Protein AF-A0A6B2DJK8-F1 (afdb_monomer)

Foldseek 3Di:
DLCLLQVVLCVVPVDGFDAAEEADDQPLDDDPDSLLSNLQSVVQNVVSVVQVVCVVVVHHDDHHYGYSNVSSVVVD

pLDDT: mean 93.82, std 5.54, range [66.56, 98.0]

Nearest PDB structures (foldseek):
  2vjm-assembly1_B  TM=6.022E-01  e=1.624E-01  Oxalobacter formigenes
  2vjq-assembly1_A  TM=6.025E-01  e=2.570E-01  Oxalobacter formigenes
  3ubm-assembly2_D  TM=5.866E-01  e=1.977E-01  Acetobacter aceti
  2vjp-assembly1_B  TM=5.571E-01  e=2.111E-01  Oxalobacter formigenes
  7xkg-assembly2_D  TM=5.786E-01  e=2.929E-01  Roseiflexus castenholzii DSM 13941

Radius of gyration: 12.69 Å; Cα contacts (8 Å, |Δi|>4): 104; chains: 1; bounding box: 30×19×36 Å

Secondary structure (DSSP, 8-state):
-HHHHHHHHHHHHSS----EEEES-GGGS-SSS-HHHHHHHHHHHHHHHHHHHHHTTTPPP--EEEEHHHHHHTT-

Mean predicted aligned error: 2.85 Å

Solvent-accessible surface area (backbone atoms only — not comparable to full-atom values): 4406 Å² total; per-residue (Å²): 94,68,67,47,28,47,49,54,36,27,74,75,70,76,47,80,72,78,68,68,48,79,40,76,61,66,78,79,55,92,68,98,64,67,55,29,36,53,32,31,18,53,51,42,42,52,52,48,52,51,34,54,58,34,45,79,71,76,36,85,59,75,74,42,74,37,46,22,58,66,30,33,62,78,76,112

Structure (mmCIF, N/CA/C/O backbone):
data_AF-A0A6B2DJK8-F1
#
_entry.id   AF-A0A6B2DJK8-F1
#
loop_
_atom_site.group_PDB
_atom_site.id
_atom_site.type_symbol
_atom_site.label_atom_id
_atom_site.label_alt_id
_atom_site.label_comp_id
_atom_site.label_asym_id
_atom_site.label_entity_id
_atom_site.label_seq_id
_atom_site.pdbx_PDB_ins_code
_atom_site.Cartn_x
_atom_site.Cartn_y
_atom_site.Cartn_z
_atom_site.occupancy
_atom_site.B_iso_or_equiv
_atom_site.auth_seq_id
_atom_site.auth_comp_id
_atom_site.auth_asym_id
_atom_site.auth_atom_id
_atom_site.pdbx_PDB_model_num
ATOM 1 N N . MET A 1 1 ? 2.175 2.017 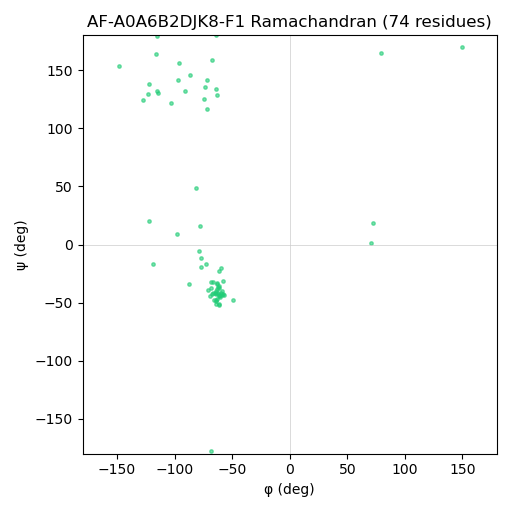-10.589 1.00 89.56 1 MET A N 1
ATOM 2 C CA . MET A 1 1 ? 2.228 1.396 -9.243 1.00 89.56 1 MET A CA 1
ATOM 3 C C . MET A 1 1 ? 0.979 1.641 -8.399 1.00 89.56 1 MET A C 1
ATOM 5 O O . MET A 1 1 ? 0.521 0.688 -7.789 1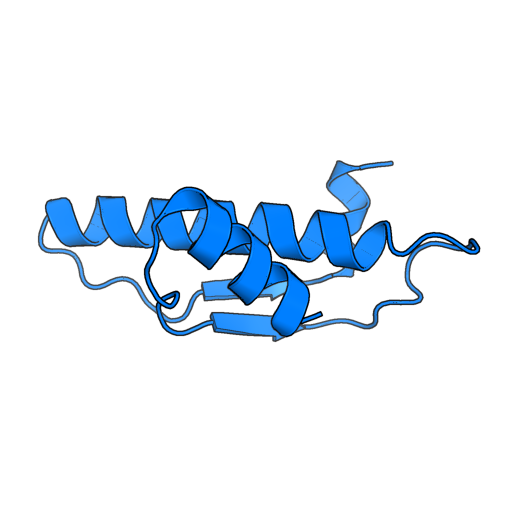.00 89.56 1 MET A O 1
ATOM 9 N N . ARG A 1 2 ? 0.389 2.849 -8.382 1.00 94.75 2 ARG A N 1
ATOM 10 C CA . ARG A 1 2 ? -0.865 3.132 -7.645 1.00 94.75 2 ARG A CA 1
ATOM 11 C C . ARG A 1 2 ? -1.980 2.108 -7.910 1.00 94.75 2 ARG A C 1
ATOM 13 O O . ARG A 1 2 ? -2.510 1.541 -6.963 1.00 94.75 2 ARG A O 1
ATOM 20 N N . GLU A 1 3 ? -2.229 1.785 -9.178 1.00 95.81 3 GLU A N 1
ATOM 21 C CA . GLU A 1 3 ? -3.212 0.764 -9.578 1.00 95.81 3 GLU A CA 1
ATOM 22 C C . GLU A 1 3 ? -2.942 -0.624 -8.974 1.00 95.81 3 GLU A C 1
ATOM 24 O O . GLU A 1 3 ? -3.881 -1.359 -8.693 1.00 95.81 3 GLU A O 1
ATOM 29 N N . ALA A 1 4 ? -1.676 -0.991 -8.741 1.00 95.69 4 ALA A N 1
ATOM 30 C CA . ALA A 1 4 ? -1.335 -2.275 -8.131 1.00 95.69 4 ALA A CA 1
ATOM 31 C C . ALA A 1 4 ? -1.719 -2.309 -6.643 1.00 95.69 4 ALA A C 1
ATOM 33 O O . ALA A 1 4 ? -2.246 -3.316 -6.179 1.00 95.69 4 ALA A O 1
ATOM 34 N N . VAL A 1 5 ? -1.520 -1.200 -5.915 1.00 97.44 5 VAL A N 1
ATOM 35 C CA . V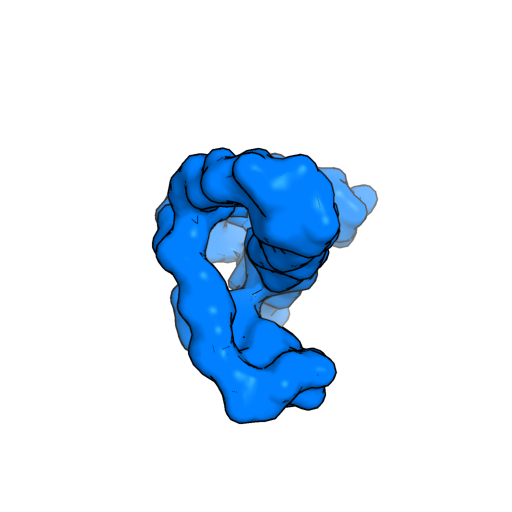AL A 1 5 ? -1.978 -1.052 -4.520 1.00 97.44 5 VAL A CA 1
ATOM 36 C C . VAL A 1 5 ? -3.503 -1.110 -4.461 1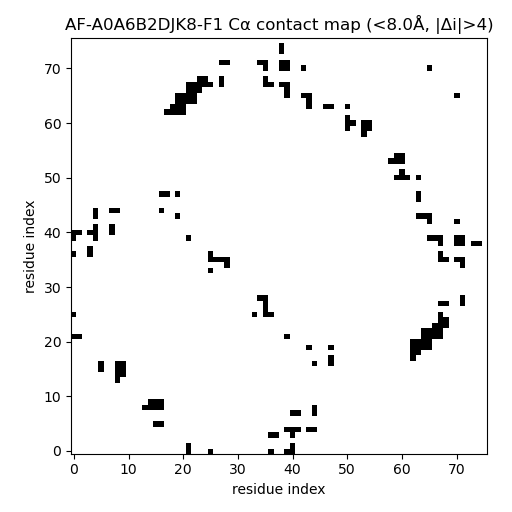.00 97.44 5 VAL A C 1
ATOM 38 O O . VAL A 1 5 ? -4.067 -1.883 -3.694 1.00 97.44 5 VAL A O 1
ATOM 41 N N . GLU A 1 6 ? -4.177 -0.312 -5.290 1.00 97.81 6 GLU A N 1
ATOM 42 C CA . GLU A 1 6 ? -5.641 -0.226 -5.316 1.00 97.81 6 GLU A CA 1
ATOM 43 C C . GLU A 1 6 ? -6.284 -1.547 -5.744 1.00 97.81 6 GLU A C 1
ATOM 45 O O . GLU A 1 6 ? -7.279 -1.967 -5.155 1.00 97.81 6 GLU A O 1
ATOM 50 N N . GLY A 1 7 ? -5.697 -2.230 -6.729 1.00 96.81 7 GLY A N 1
ATOM 51 C CA . GLY A 1 7 ? -6.126 -3.549 -7.179 1.00 96.81 7 GLY A CA 1
ATOM 52 C C . GLY A 1 7 ? -5.959 -4.612 -6.097 1.00 96.81 7 GLY A C 1
ATOM 53 O O . GLY A 1 7 ? -6.914 -5.335 -5.813 1.00 96.81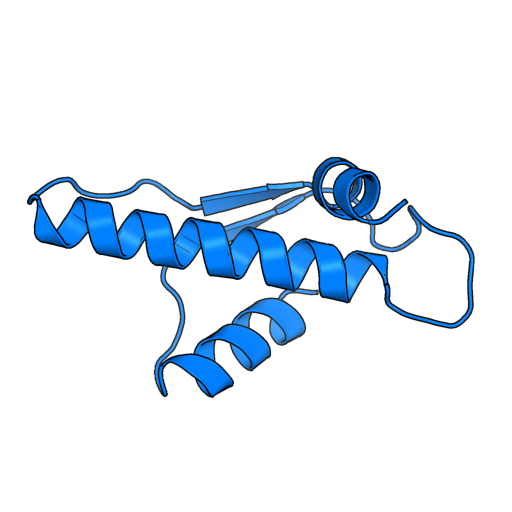 7 GLY A O 1
ATOM 54 N N . ALA A 1 8 ? -4.789 -4.673 -5.450 1.00 94.94 8 ALA A N 1
ATOM 55 C CA . ALA A 1 8 ? -4.543 -5.595 -4.342 1.00 94.94 8 ALA A CA 1
ATOM 56 C C . ALA A 1 8 ? -5.506 -5.337 -3.175 1.00 94.94 8 ALA A C 1
ATOM 58 O O . ALA A 1 8 ? -6.121 -6.269 -2.659 1.00 94.94 8 ALA A O 1
ATOM 59 N N . TRP A 1 9 ? -5.700 -4.069 -2.803 1.00 97.56 9 TRP A N 1
ATOM 60 C CA . TRP A 1 9 ? -6.626 -3.694 -1.741 1.00 97.56 9 TRP A CA 1
ATOM 61 C C . TRP A 1 9 ? -8.062 -4.092 -2.074 1.00 97.56 9 TRP A C 1
ATOM 63 O O . TRP A 1 9 ? -8.709 -4.772 -1.282 1.00 97.56 9 TRP A O 1
ATOM 73 N N . ARG A 1 10 ? -8.552 -3.726 -3.265 1.00 97.75 10 ARG A N 1
ATOM 74 C CA . ARG A 1 10 ? -9.918 -4.042 -3.696 1.00 97.75 10 ARG A CA 1
ATOM 75 C C . ARG A 1 10 ? -10.157 -5.548 -3.762 1.00 97.75 10 ARG A C 1
ATOM 77 O O . ARG A 1 10 ? -11.238 -5.991 -3.388 1.00 97.75 10 ARG A O 1
ATOM 84 N N . ALA A 1 11 ? -9.168 -6.328 -4.194 1.00 96.75 11 ALA A N 1
ATOM 85 C CA . ALA A 1 11 ? -9.263 -7.785 -4.209 1.00 96.75 11 ALA A CA 1
ATOM 86 C C . ALA A 1 11 ? -9.410 -8.388 -2.799 1.00 96.75 11 ALA A C 1
ATOM 88 O O . ALA A 1 11 ? -10.096 -9.394 -2.642 1.00 96.75 11 ALA A O 1
ATOM 89 N N . LEU A 1 12 ? -8.793 -7.776 -1.781 1.00 94.31 12 LEU A N 1
ATOM 90 C CA . LEU A 1 12 ? -8.816 -8.262 -0.397 1.00 94.31 12 LEU A CA 1
ATOM 91 C C . LEU A 1 12 ? -10.017 -7.757 0.412 1.00 94.31 12 LEU A C 1
ATOM 93 O O . LEU A 1 12 ? -10.504 -8.467 1.288 1.00 94.31 12 LEU A O 1
ATOM 97 N N . THR A 1 13 ? -10.476 -6.531 0.157 1.00 95.69 13 THR A N 1
ATOM 98 C CA . THR A 1 13 ? -11.444 -5.838 1.027 1.00 95.69 13 THR A CA 1
ATOM 99 C C . THR A 1 13 ? -12.760 -5.485 0.339 1.00 95.69 13 THR A C 1
ATOM 101 O O . THR A 1 13 ? -13.732 -5.152 1.014 1.00 95.69 13 THR A O 1
ATOM 104 N N . GLY A 1 14 ? -12.806 -5.501 -0.996 1.00 96.88 14 GLY A N 1
ATOM 105 C CA . GLY A 1 14 ? -13.941 -5.006 -1.777 1.00 96.88 14 GLY A CA 1
ATOM 106 C C . GLY A 1 14 ? -14.118 -3.481 -1.761 1.00 96.88 14 GLY A C 1
ATOM 107 O O . GLY A 1 14 ? -15.051 -2.980 -2.387 1.00 96.88 14 GLY A O 1
ATOM 108 N N . SER A 1 15 ? -13.244 -2.725 -1.087 1.00 96.06 15 SER A N 1
ATOM 109 C CA . SER A 1 15 ? -13.343 -1.266 -0.950 1.00 96.06 15 SER A CA 1
ATOM 110 C C . SER A 1 15 ? -12.179 -0.536 -1.628 1.00 96.06 15 SER A C 1
ATOM 112 O O . SER A 1 15 ? -11.314 -1.146 -2.260 1.00 96.06 15 SER A O 1
ATOM 114 N N . ALA A 1 16 ? -12.184 0.797 -1.561 1.00 96.38 16 ALA A N 1
ATOM 115 C CA . ALA A 1 16 ? -11.023 1.609 -1.912 1.00 96.38 16 ALA A CA 1
ATOM 116 C C . ALA A 1 16 ? -10.102 1.761 -0.685 1.00 96.38 16 ALA A C 1
ATOM 118 O O . ALA A 1 16 ? -10.609 1.818 0.439 1.00 96.38 16 ALA A O 1
ATOM 119 N N . PRO A 1 17 ? -8.773 1.826 -0.871 1.00 96.94 17 PRO A N 1
ATOM 120 C CA . PRO A 1 17 ? -7.853 2.076 0.232 1.00 96.94 17 PRO A CA 1
ATOM 121 C C . PRO A 1 17 ? -8.011 3.496 0.788 1.00 96.94 17 PRO A C 1
ATOM 123 O O . PRO A 1 17 ? -8.473 4.406 0.096 1.00 96.94 17 PRO A O 1
ATOM 126 N N . GLY A 1 18 ? -7.570 3.690 2.034 1.00 95.94 18 GLY A N 1
ATOM 127 C CA . GLY A 1 18 ? -7.339 5.021 2.598 1.00 95.94 18 GLY A CA 1
ATOM 128 C C . GLY A 1 18 ? -6.223 5.792 1.869 1.00 95.94 18 GLY A C 1
ATOM 129 O O . GLY A 1 18 ? -5.628 5.278 0.919 1.00 95.94 18 GLY A O 1
ATOM 130 N N . PRO A 1 19 ? -5.916 7.030 2.292 1.00 96.31 19 PRO A N 1
ATOM 131 C CA . PRO A 1 19 ? -4.908 7.859 1.637 1.00 96.31 19 PRO A CA 1
ATOM 132 C C . PRO A 1 19 ? -3.508 7.239 1.731 1.00 96.31 19 PRO A C 1
ATOM 134 O O . PRO A 1 19 ? -3.062 6.825 2.803 1.00 96.31 19 PRO A O 1
ATOM 137 N N . PHE A 1 20 ? -2.800 7.220 0.599 1.00 97.81 20 PHE A N 1
ATOM 138 C CA . PHE A 1 20 ? -1.417 6.761 0.534 1.00 97.81 20 PHE A CA 1
ATOM 139 C C . PHE A 1 20 ? -0.589 7.473 -0.539 1.00 97.81 20 PHE A C 1
ATOM 141 O O . PHE A 1 20 ? -1.091 7.891 -1.594 1.00 97.81 20 PHE A O 1
ATOM 148 N N . GLU A 1 21 ? 0.713 7.508 -0.285 1.00 97.88 21 GLU A N 1
ATOM 149 C CA . GLU A 1 21 ? 1.757 8.050 -1.141 1.00 97.88 21 GLU A CA 1
ATOM 150 C C . GLU A 1 21 ? 2.794 6.973 -1.460 1.00 97.88 21 GLU A C 1
ATOM 152 O O . GLU A 1 21 ? 3.195 6.184 -0.605 1.00 97.88 21 GLU A O 1
ATOM 157 N N . LEU A 1 22 ? 3.232 6.941 -2.717 1.00 97.00 22 LEU A N 1
ATOM 158 C CA . LEU A 1 22 ? 4.303 6.060 -3.168 1.00 97.00 22 LEU A CA 1
ATOM 159 C C . LEU A 1 22 ? 5.486 6.919 -3.594 1.00 97.00 22 LEU A C 1
ATOM 161 O O . LEU A 1 22 ? 5.313 7.843 -4.391 1.00 97.00 22 LEU A O 1
ATOM 165 N N . THR A 1 23 ? 6.673 6.588 -3.100 1.00 96.38 23 THR A N 1
ATOM 166 C CA . THR A 1 23 ? 7.925 7.248 -3.481 1.00 96.38 23 THR A CA 1
ATOM 167 C C . THR A 1 23 ? 8.869 6.268 -4.171 1.00 96.38 23 THR A C 1
ATOM 169 O O . THR A 1 23 ? 8.691 5.046 -4.129 1.00 96.38 23 THR A O 1
ATOM 172 N N . GLY A 1 24 ? 9.880 6.812 -4.846 1.00 92.50 24 GLY A N 1
ATOM 173 C CA . GLY A 1 24 ? 10.842 6.022 -5.606 1.00 92.50 24 GLY A CA 1
ATOM 174 C C . GLY A 1 24 ? 10.321 5.577 -6.975 1.00 92.50 24 GLY A C 1
ATOM 175 O O . GLY A 1 24 ? 9.136 5.675 -7.296 1.00 92.50 24 GLY A O 1
ATOM 176 N N . THR A 1 25 ? 11.252 5.132 -7.810 1.00 90.25 25 THR A N 1
ATOM 177 C CA . THR A 1 25 ? 11.006 4.718 -9.191 1.00 90.25 25 THR A CA 1
ATOM 178 C C . THR A 1 25 ? 10.825 3.201 -9.281 1.00 90.25 25 THR A C 1
ATOM 180 O O . THR A 1 25 ? 11.271 2.459 -8.411 1.00 90.25 25 THR A O 1
ATOM 183 N N . GLU A 1 26 ? 10.132 2.726 -10.318 1.00 85.12 26 GLU A N 1
ATOM 184 C CA . GLU A 1 26 ? 9.856 1.292 -10.509 1.00 85.12 26 GLU A CA 1
ATOM 185 C C . GLU A 1 26 ? 11.079 0.516 -11.044 1.00 85.12 26 GLU A C 1
ATOM 187 O O . GLU A 1 26 ? 11.163 -0.697 -10.881 1.00 85.12 26 GLU A O 1
ATOM 192 N N . ASP A 1 27 ? 12.059 1.209 -11.628 1.00 84.38 27 ASP A N 1
ATOM 193 C CA . ASP A 1 27 ? 13.268 0.662 -12.268 1.00 84.38 27 ASP A CA 1
ATOM 194 C C . ASP A 1 27 ? 14.374 0.228 -11.285 1.00 84.38 27 ASP A C 1
ATOM 196 O O . ASP A 1 27 ? 15.521 0.012 -11.673 1.00 84.38 27 ASP A O 1
ATOM 200 N N . VAL A 1 28 ? 14.037 0.069 -10.004 1.00 82.12 28 VAL A N 1
ATOM 201 C CA . VAL A 1 28 ? 14.982 -0.291 -8.933 1.00 82.12 28 VAL A CA 1
ATOM 202 C C . VAL A 1 28 ? 15.441 -1.749 -8.986 1.00 82.12 28 VAL A C 1
ATOM 204 O O . VAL A 1 28 ? 16.449 -2.089 -8.372 1.00 82.12 28 VAL A O 1
ATOM 207 N N . LEU A 1 29 ? 14.721 -2.604 -9.719 1.00 82.44 29 LEU A N 1
ATOM 208 C CA . LEU A 1 29 ? 15.098 -3.990 -9.988 1.00 82.44 29 LEU A CA 1
ATOM 209 C C . LEU A 1 29 ? 15.157 -4.225 -11.504 1.00 82.44 29 LEU A C 1
ATOM 211 O O . LEU A 1 29 ? 14.187 -3.913 -12.200 1.00 82.44 29 LEU A O 1
ATOM 215 N N . PRO A 1 30 ? 16.253 -4.797 -12.035 1.00 80.50 30 PRO A N 1
ATOM 216 C CA . PRO A 1 30 ? 16.356 -5.102 -13.453 1.00 80.50 30 PRO A CA 1
ATOM 217 C C . PRO A 1 30 ? 15.482 -6.309 -13.811 1.00 80.50 30 PRO A C 1
ATOM 219 O O . PRO A 1 30 ? 15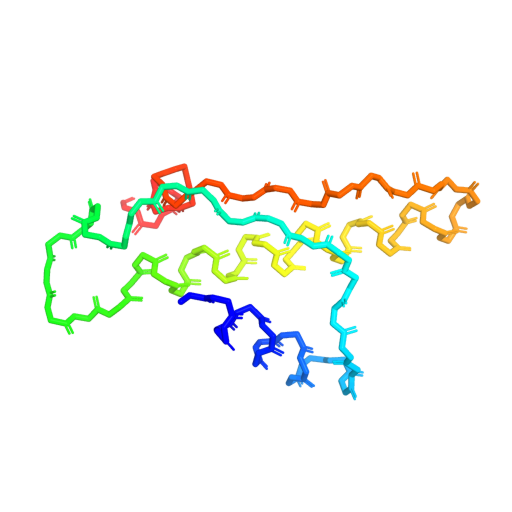.513 -7.339 -13.139 1.00 80.50 30 PRO A O 1
ATOM 222 N N . GLY A 1 31 ? 14.742 -6.219 -14.915 1.00 82.00 31 GLY A N 1
ATOM 223 C CA . GLY A 1 31 ? 14.047 -7.369 -15.490 1.00 82.00 31 GLY A CA 1
ATOM 224 C C . GLY A 1 31 ? 12.759 -7.015 -16.232 1.00 82.00 31 GLY A C 1
ATOM 225 O O . GLY A 1 31 ? 12.277 -5.888 -16.153 1.00 82.00 31 GLY A O 1
ATOM 226 N N . PRO A 1 32 ? 12.177 -7.987 -16.957 1.00 85.56 32 PRO A N 1
ATOM 227 C CA . PRO A 1 32 ? 10.913 -7.802 -17.672 1.00 85.56 32 PRO A CA 1
ATOM 228 C C . PRO A 1 32 ? 9.685 -7.850 -16.746 1.00 85.56 32 PRO A C 1
ATOM 230 O O . PRO A 1 32 ? 8.575 -7.536 -17.173 1.00 85.56 32 PRO A O 1
ATOM 233 N N . TYR A 1 33 ? 9.859 -8.274 -15.491 1.00 88.75 33 TYR A N 1
ATOM 234 C CA . TYR A 1 33 ? 8.781 -8.431 -14.520 1.00 88.75 33 TYR A CA 1
ATOM 235 C C . TYR A 1 33 ? 8.677 -7.217 -13.601 1.00 88.75 33 TYR A C 1
ATOM 237 O O . TYR A 1 33 ? 9.676 -6.693 -13.117 1.00 88.75 33 TYR A O 1
ATOM 245 N N . ARG A 1 34 ? 7.444 -6.831 -13.269 1.00 92.00 34 ARG A N 1
ATOM 246 C CA . ARG A 1 34 ? 7.142 -5.688 -12.395 1.00 92.00 34 ARG A CA 1
ATOM 247 C C . ARG A 1 34 ? 7.270 -6.029 -10.903 1.00 92.00 34 ARG A C 1
ATOM 249 O O . ARG A 1 34 ? 6.364 -5.749 -10.119 1.00 92.00 34 ARG A O 1
ATOM 256 N N . VAL A 1 35 ? 8.374 -6.664 -10.502 1.00 92.25 35 VAL A N 1
ATOM 257 C CA . VAL A 1 35 ? 8.587 -7.132 -9.116 1.00 92.25 35 VAL A CA 1
ATOM 258 C C . VAL A 1 35 ? 8.583 -5.961 -8.136 1.00 92.25 35 VAL A C 1
ATOM 260 O O . VAL A 1 35 ? 7.902 -6.032 -7.119 1.00 92.25 35 VAL A O 1
ATOM 263 N N . ALA A 1 36 ? 9.247 -4.852 -8.476 1.00 93.75 36 ALA A N 1
ATOM 264 C CA . ALA A 1 36 ? 9.243 -3.644 -7.654 1.00 93.75 36 ALA A CA 1
ATOM 265 C C . ALA A 1 36 ? 7.819 -3.110 -7.416 1.00 93.75 36 ALA A C 1
ATOM 267 O O . ALA A 1 36 ? 7.460 -2.780 -6.290 1.00 93.75 36 ALA A O 1
ATOM 268 N N . ALA A 1 37 ? 6.965 -3.101 -8.446 1.00 94.00 37 ALA A N 1
ATOM 269 C CA . ALA A 1 37 ? 5.571 -2.691 -8.295 1.00 94.00 37 ALA A CA 1
ATOM 270 C C . ALA A 1 37 ? 4.774 -3.641 -7.389 1.00 94.00 37 ALA A C 1
ATOM 272 O O . ALA A 1 37 ? 3.984 -3.172 -6.572 1.00 94.00 37 ALA A O 1
ATOM 273 N N . ALA A 1 38 ? 4.975 -4.956 -7.524 1.00 94.50 38 ALA A N 1
ATOM 274 C CA . ALA A 1 38 ? 4.313 -5.954 -6.685 1.00 94.50 38 ALA A CA 1
ATOM 275 C C . ALA A 1 38 ? 4.770 -5.864 -5.218 1.00 94.50 38 ALA A C 1
ATOM 277 O O . ALA A 1 38 ? 3.938 -5.916 -4.309 1.00 94.50 38 ALA A O 1
ATOM 278 N N . ALA A 1 39 ? 6.069 -5.661 -4.987 1.00 95.00 39 ALA A N 1
ATOM 279 C CA . ALA A 1 39 ? 6.645 -5.436 -3.667 1.00 95.00 39 ALA A CA 1
ATOM 280 C C . ALA A 1 39 ? 6.068 -4.167 -3.021 1.00 95.00 39 ALA A C 1
ATOM 282 O O . ALA A 1 39 ? 5.507 -4.235 -1.927 1.00 95.00 39 ALA A O 1
ATOM 283 N N . THR A 1 40 ? 6.106 -3.029 -3.726 1.00 96.12 40 THR A N 1
ATOM 284 C CA . THR A 1 40 ? 5.515 -1.766 -3.254 1.00 96.12 40 THR A CA 1
ATOM 285 C C . THR A 1 40 ? 4.028 -1.916 -2.951 1.00 96.12 40 THR A C 1
ATOM 287 O O . THR A 1 40 ? 3.574 -1.452 -1.907 1.00 96.12 40 THR A O 1
ATOM 290 N N . ALA A 1 41 ? 3.268 -2.593 -3.819 1.00 96.31 41 ALA A N 1
ATOM 291 C CA . ALA A 1 41 ? 1.845 -2.837 -3.596 1.00 96.31 41 ALA A CA 1
ATOM 292 C C . ALA A 1 41 ? 1.581 -3.654 -2.328 1.00 96.31 41 ALA A C 1
ATOM 294 O O . ALA A 1 41 ? 0.712 -3.294 -1.536 1.00 96.31 41 ALA A O 1
ATOM 295 N N . SER A 1 42 ? 2.364 -4.713 -2.119 1.00 96.12 42 SER A N 1
ATOM 296 C CA . SER A 1 42 ? 2.240 -5.598 -0.959 1.00 96.12 42 SER A CA 1
ATOM 297 C C . SER A 1 42 ? 2.533 -4.860 0.346 1.00 96.12 42 SER A C 1
ATOM 299 O O . SER A 1 42 ? 1.742 -4.932 1.286 1.00 96.12 42 SER A O 1
ATOM 301 N N . ILE A 1 43 ? 3.632 -4.099 0.389 1.00 96.44 43 ILE A N 1
ATOM 302 C CA . ILE A 1 43 ? 4.017 -3.322 1.572 1.00 96.44 43 ILE A CA 1
ATOM 303 C C . ILE A 1 43 ? 2.999 -2.212 1.852 1.00 96.44 43 ILE A C 1
ATOM 305 O O . ILE A 1 43 ? 2.512 -2.113 2.975 1.00 96.44 43 ILE A O 1
ATOM 309 N N . ALA A 1 44 ? 2.605 -1.430 0.842 1.00 97.19 44 ALA A N 1
ATOM 310 C CA . ALA A 1 44 ? 1.625 -0.360 1.022 1.00 97.19 44 ALA A CA 1
ATOM 311 C C . ALA A 1 44 ? 0.267 -0.892 1.513 1.00 97.19 44 ALA A C 1
ATOM 313 O O . ALA A 1 44 ? -0.310 -0.326 2.440 1.00 97.19 44 ALA A O 1
ATOM 314 N N . ALA A 1 45 ? -0.230 -1.997 0.944 1.00 97.06 45 ALA A N 1
ATOM 315 C CA . ALA A 1 45 ? -1.482 -2.616 1.379 1.00 97.06 45 ALA A CA 1
ATOM 316 C C . ALA A 1 45 ? -1.399 -3.146 2.821 1.00 97.06 45 ALA A C 1
ATOM 318 O O . ALA A 1 45 ? -2.326 -2.940 3.604 1.00 97.06 45 ALA A O 1
ATOM 319 N N . ALA A 1 46 ? -0.282 -3.772 3.205 1.00 96.50 46 ALA A N 1
ATOM 320 C CA . ALA A 1 46 ? -0.069 -4.223 4.579 1.00 96.50 46 ALA A CA 1
ATOM 321 C C . ALA A 1 46 ? -0.043 -3.048 5.574 1.00 96.50 46 ALA A C 1
ATOM 323 O O . ALA A 1 46 ? -0.659 -3.117 6.638 1.00 96.50 46 ALA A O 1
ATOM 324 N N . THR A 1 47 ? 0.613 -1.939 5.222 1.00 96.94 47 THR A N 1
ATOM 325 C CA . THR A 1 47 ? 0.645 -0.735 6.064 1.00 96.94 47 THR A CA 1
ATOM 326 C C . THR A 1 47 ? -0.721 -0.047 6.143 1.00 96.94 47 THR A C 1
ATOM 328 O O . THR A 1 47 ? -1.116 0.390 7.222 1.00 96.94 47 THR A O 1
ATOM 331 N N . LEU A 1 48 ? -1.489 -0.010 5.049 1.00 97.69 48 LEU A N 1
ATOM 332 C CA . LEU A 1 48 ? -2.884 0.448 5.061 1.00 97.69 48 LEU A CA 1
ATOM 333 C C . LEU A 1 48 ? -3.744 -0.396 6.010 1.00 97.69 48 LEU A C 1
ATOM 335 O O . LEU A 1 48 ? -4.493 0.158 6.812 1.00 97.69 48 LEU A O 1
ATOM 339 N N . ALA A 1 49 ? -3.584 -1.722 5.995 1.00 97.19 49 ALA A N 1
ATOM 340 C CA . ALA A 1 49 ? -4.281 -2.607 6.926 1.00 97.19 49 ALA A CA 1
ATOM 341 C C . ALA A 1 49 ? -3.876 -2.336 8.386 1.00 97.19 49 ALA A C 1
ATOM 343 O O . ALA A 1 49 ? -4.733 -2.319 9.268 1.00 97.19 49 ALA A O 1
ATOM 344 N N . ALA A 1 50 ? -2.598 -2.046 8.651 1.00 97.19 50 ALA A N 1
ATOM 345 C CA . ALA A 1 50 ? -2.157 -1.604 9.974 1.00 97.19 50 ALA A CA 1
ATOM 346 C C . ALA A 1 50 ? -2.815 -0.273 10.392 1.00 97.19 50 ALA A C 1
ATOM 348 O O . ALA A 1 50 ? -3.183 -0.116 11.556 1.00 97.19 50 ALA A O 1
ATOM 349 N N . GLY A 1 51 ? -3.033 0.652 9.452 1.00 97.00 51 GLY A N 1
ATOM 350 C CA . GLY A 1 51 ? -3.812 1.872 9.677 1.00 97.00 51 GLY A CA 1
ATOM 351 C C . GLY A 1 51 ? -5.259 1.586 10.094 1.00 97.00 51 GLY A C 1
ATOM 352 O O . GLY A 1 51 ? -5.757 2.192 11.040 1.00 97.00 51 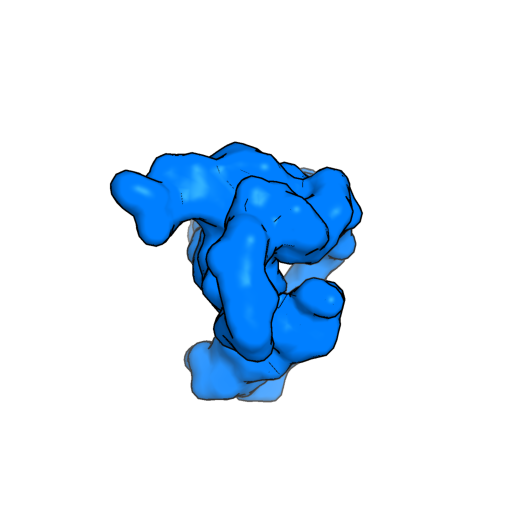GLY A O 1
ATOM 353 N N . GLU A 1 52 ? -5.916 0.605 9.474 1.00 96.19 52 GLU A N 1
ATOM 354 C CA . GLU A 1 52 ? -7.259 0.172 9.889 1.00 96.19 52 GLU A CA 1
ATOM 355 C C . GLU A 1 52 ? -7.272 -0.414 11.313 1.00 96.19 52 GLU A C 1
ATOM 357 O O . GLU A 1 52 ? -8.209 -0.173 12.076 1.00 96.19 52 GLU A O 1
ATOM 362 N N . LEU A 1 53 ? -6.205 -1.106 11.733 1.00 97.00 53 LEU A N 1
ATOM 363 C CA . LEU A 1 53 ? -6.063 -1.569 13.121 1.00 97.00 53 LEU A CA 1
ATOM 364 C C . LEU A 1 53 ? -5.897 -0.410 14.119 1.00 97.00 53 LEU A C 1
ATOM 366 O O . LEU A 1 53 ? -6.356 -0.518 15.257 1.00 97.00 53 LEU A O 1
ATOM 370 N N . LEU A 1 54 ? -5.263 0.698 13.718 1.00 97.44 54 LEU A N 1
ATOM 371 C CA . LEU A 1 54 ? -5.184 1.910 14.543 1.00 97.44 54 LEU A CA 1
ATOM 372 C C . LEU A 1 54 ? -6.560 2.565 14.704 1.00 97.44 54 LEU A C 1
ATOM 374 O O . LEU A 1 54 ? -6.939 2.902 15.828 1.00 97.44 54 LEU A O 1
ATOM 378 N N . LYS A 1 55 ? -7.350 2.643 13.626 1.00 96.00 55 LYS A N 1
ATOM 379 C CA . LYS A 1 55 ? -8.722 3.179 13.677 1.00 96.00 55 LYS A CA 1
ATOM 380 C C . LYS A 1 55 ? -9.612 2.401 14.639 1.00 96.00 55 LYS A C 1
ATOM 382 O O . LYS A 1 55 ? -10.351 3.007 15.410 1.00 96.00 55 LYS A O 1
ATOM 387 N N . GLN A 1 56 ? -9.492 1.070 14.672 1.00 97.06 56 GLN A N 1
ATOM 388 C CA . GLN A 1 56 ? -10.218 0.230 1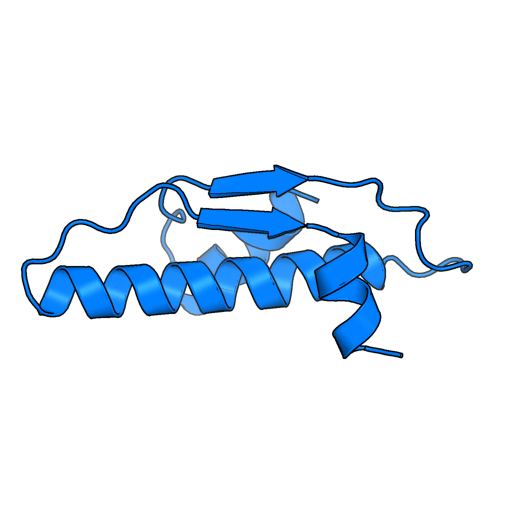5.640 1.00 97.06 56 GLN A CA 1
ATOM 389 C C . GLN A 1 56 ? -9.891 0.571 17.104 1.00 97.06 56 GLN A C 1
ATOM 391 O O . GLN A 1 56 ? -10.671 0.259 18.000 1.00 97.06 56 GLN A O 1
ATOM 396 N N . ARG A 1 57 ? -8.755 1.230 17.356 1.00 97.75 57 ARG A N 1
ATOM 397 C CA . ARG A 1 57 ? -8.326 1.710 18.677 1.00 97.75 57 ARG A CA 1
ATOM 398 C C . ARG A 1 57 ? -8.633 3.195 18.906 1.00 97.75 57 ARG A C 1
ATOM 400 O O . ARG A 1 57 ? -8.161 3.755 19.890 1.00 97.75 57 ARG A O 1
ATOM 407 N N . GLY A 1 58 ? -9.392 3.835 18.014 1.00 97.94 58 GLY A N 1
ATOM 408 C CA . GLY A 1 58 ? -9.708 5.265 18.080 1.00 97.94 58 GLY A CA 1
ATOM 409 C C . GLY A 1 58 ? -8.526 6.180 17.748 1.00 97.94 58 GLY A C 1
ATOM 410 O O . GLY A 1 58 ? -8.544 7.350 18.120 1.00 97.94 58 GLY A O 1
ATOM 411 N N . ILE A 1 59 ? -7.490 5.656 17.088 1.00 98.00 59 ILE A N 1
ATOM 412 C CA . ILE A 1 59 ? -6.315 6.420 16.667 1.00 98.00 59 ILE A CA 1
ATOM 413 C C . ILE A 1 59 ? -6.447 6.696 15.172 1.00 98.00 59 ILE A C 1
ATOM 415 O O . ILE A 1 59 ? -6.525 5.753 14.385 1.00 98.00 59 ILE A O 1
ATOM 419 N N . GLU A 1 60 ? -6.442 7.971 14.781 1.00 96.19 60 GLU A N 1
ATOM 420 C CA . GLU A 1 60 ? -6.447 8.342 13.365 1.00 96.19 60 GLU A CA 1
ATOM 421 C C . GLU A 1 60 ? -5.072 8.039 12.749 1.00 96.19 60 GLU A C 1
ATOM 423 O O . GLU A 1 60 ? -4.066 8.614 13.185 1.00 96.19 60 GLU A O 1
ATOM 428 N N . PRO A 1 61 ? -4.981 7.129 11.764 1.00 95.06 61 PRO A N 1
ATOM 429 C CA . PRO A 1 61 ? -3.730 6.886 11.073 1.00 95.06 61 PRO A CA 1
ATOM 430 C C . PRO A 1 61 ? -3.404 8.067 10.153 1.00 95.06 61 PRO A C 1
ATOM 432 O O . PRO A 1 61 ? -4.275 8.626 9.491 1.00 95.06 61 PRO A O 1
ATOM 435 N N . GLY A 1 62 ? -2.124 8.429 10.080 1.00 94.94 62 GLY A N 1
ATOM 436 C CA . GLY A 1 62 ? -1.643 9.372 9.071 1.00 94.94 62 GLY A CA 1
ATOM 437 C C . GLY A 1 62 ? -1.703 8.796 7.651 1.00 94.94 62 GLY A C 1
ATOM 438 O O . GLY A 1 62 ? -2.114 7.656 7.426 1.00 94.94 62 GLY A O 1
ATOM 439 N N . VAL A 1 63 ? -1.236 9.584 6.681 1.00 96.94 63 VAL A N 1
ATOM 440 C CA . VAL A 1 63 ? -1.060 9.115 5.299 1.00 96.94 63 VAL A CA 1
ATOM 441 C C . VAL A 1 63 ? -0.022 7.993 5.276 1.00 96.94 63 VAL A C 1
ATOM 443 O O . VAL A 1 63 ? 1.076 8.142 5.810 1.00 96.94 63 VAL A O 1
ATOM 446 N N . VAL A 1 64 ? -0.365 6.866 4.651 1.00 96.31 64 VAL A N 1
ATOM 447 C CA . VAL A 1 64 ? 0.581 5.761 4.463 1.00 96.31 64 VAL A CA 1
ATOM 448 C C . VAL A 1 64 ? 1.571 6.128 3.366 1.00 96.31 64 VAL A C 1
ATOM 450 O O . VAL A 1 64 ? 1.163 6.405 2.243 1.00 96.31 64 VAL A O 1
ATOM 453 N N . THR A 1 65 ? 2.869 6.063 3.651 1.00 96.94 65 THR A N 1
ATOM 454 C CA . THR A 1 65 ? 3.918 6.253 2.641 1.00 96.94 65 THR A CA 1
ATOM 455 C C . THR A 1 65 ? 4.705 4.962 2.456 1.00 96.94 65 THR A C 1
ATOM 457 O O . THR A 1 65 ? 5.142 4.357 3.435 1.00 96.94 65 THR A O 1
ATOM 460 N N . ALA A 1 66 ? 4.917 4.548 1.207 1.00 96.50 66 ALA A N 1
ATOM 461 C CA . ALA A 1 66 ? 5.773 3.413 0.869 1.00 96.50 66 ALA A CA 1
ATOM 462 C C . ALA A 1 66 ? 6.818 3.814 -0.179 1.00 96.50 66 ALA A C 1
ATOM 464 O O . ALA A 1 66 ? 6.473 4.282 -1.266 1.00 96.50 66 ALA A O 1
ATOM 465 N N . ASP A 1 67 ? 8.096 3.598 0.141 1.00 96.69 67 ASP A N 1
ATOM 466 C CA . ASP A 1 67 ? 9.193 3.803 -0.802 1.00 96.69 67 ASP A CA 1
ATOM 467 C C . ASP A 1 67 ? 9.508 2.522 -1.574 1.00 96.69 67 ASP A C 1
ATOM 469 O O . ASP A 1 67 ? 9.680 1.449 -0.991 1.00 96.69 67 ASP A O 1
ATOM 473 N N . THR A 1 68 ? 9.619 2.647 -2.893 1.00 95.56 68 THR A N 1
ATOM 474 C CA . THR A 1 68 ? 9.794 1.507 -3.796 1.00 95.56 68 THR A CA 1
ATOM 475 C C . THR A 1 68 ? 11.150 0.825 -3.634 1.00 95.56 68 THR A C 1
ATOM 477 O O . THR A 1 68 ? 11.219 -0.396 -3.757 1.00 95.56 68 THR A O 1
ATOM 480 N N . ARG A 1 69 ? 12.222 1.554 -3.287 1.00 94.12 69 ARG A N 1
ATOM 481 C CA . ARG A 1 69 ? 13.532 0.928 -3.025 1.00 94.12 69 ARG A CA 1
ATOM 482 C C . ARG A 1 69 ? 13.494 0.115 -1.741 1.00 94.12 69 ARG A C 1
ATOM 484 O O . ARG A 1 69 ? 13.971 -1.015 -1.728 1.00 94.12 69 ARG A O 1
ATOM 491 N N . HIS A 1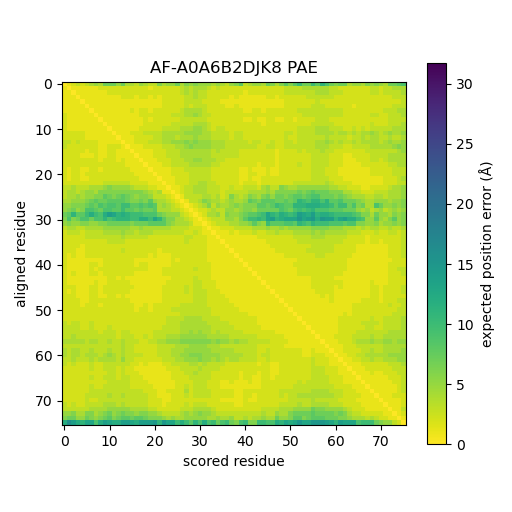 70 ? 12.901 0.666 -0.681 1.00 94.06 70 HIS A N 1
ATOM 492 C CA . HIS A 1 70 ? 12.750 -0.057 0.583 1.00 94.06 70 HIS A CA 1
ATOM 493 C C . HIS A 1 70 ? 11.849 -1.282 0.436 1.00 94.06 70 HIS A C 1
ATOM 495 O O . HIS A 1 70 ? 12.187 -2.349 0.942 1.00 94.06 70 HIS A O 1
ATOM 501 N N . ALA A 1 71 ? 10.731 -1.152 -0.285 1.00 94.81 71 ALA A N 1
ATOM 502 C CA . ALA A 1 71 ? 9.841 -2.275 -0.535 1.00 94.81 71 ALA A CA 1
ATOM 503 C C . ALA A 1 71 ? 10.542 -3.369 -1.349 1.00 94.81 71 ALA A C 1
ATOM 505 O O . ALA A 1 71 ? 10.501 -4.528 -0.955 1.00 94.81 71 ALA A O 1
ATOM 506 N N . ALA A 1 72 ? 11.235 -3.013 -2.435 1.00 92.75 72 ALA A N 1
ATOM 507 C CA . ALA A 1 72 ? 11.969 -3.968 -3.263 1.00 92.75 72 ALA A CA 1
ATOM 508 C C . ALA A 1 72 ? 13.082 -4.701 -2.493 1.00 92.75 72 ALA A C 1
ATOM 510 O O . ALA A 1 72 ? 13.286 -5.892 -2.715 1.00 92.75 72 ALA A O 1
ATOM 511 N N . ALA A 1 73 ? 13.758 -4.029 -1.555 1.00 91.00 73 ALA A N 1
ATOM 512 C CA . ALA A 1 73 ? 14.807 -4.637 -0.734 1.00 91.00 73 ALA A CA 1
ATOM 513 C C . ALA A 1 73 ? 14.310 -5.803 0.144 1.00 91.00 73 ALA A C 1
ATOM 515 O O . ALA A 1 73 ? 15.106 -6.656 0.521 1.00 91.00 73 ALA A O 1
ATOM 516 N N . ALA A 1 74 ? 13.009 -5.875 0.451 1.00 85.38 74 ALA A N 1
ATOM 517 C CA . ALA A 1 74 ? 12.423 -6.991 1.198 1.00 85.38 74 ALA A CA 1
ATOM 518 C C . ALA A 1 74 ? 12.184 -8.258 0.345 1.00 85.38 74 ALA A C 1
ATOM 520 O O . ALA A 1 74 ? 11.771 -9.281 0.885 1.00 85.38 74 ALA A O 1
ATOM 521 N N . PHE A 1 75 ? 12.405 -8.189 -0.974 1.00 80.06 75 PHE A N 1
ATOM 522 C CA . PHE A 1 75 ? 12.113 -9.253 -1.947 1.00 80.06 75 PHE A CA 1
ATOM 523 C C . PHE A 1 75 ? 13.358 -9.687 -2.744 1.00 80.06 75 PHE A C 1
ATOM 525 O O . PHE A 1 75 ? 13.221 -10.244 -3.836 1.00 80.06 75 PHE A O 1
ATOM 532 N N . HIS A 1 76 ? 14.556 -9.410 -2.221 1.00 66.56 76 HIS A N 1
ATOM 533 C CA . HIS A 1 76 ? 15.847 -9.704 -2.850 1.00 66.56 76 HIS A CA 1
ATOM 534 C C . HIS A 1 76 ? 16.647 -10.758 -2.068 1.00 66.56 76 HIS A C 1
ATOM 536 O O . HIS A 1 76 ? 16.404 -10.905 -0.850 1.00 66.56 76 HIS A O 1
#

Sequence (76 aa):
MREAVEGAWRALTGSAPGPFELTGTEDVLPGPYRVAAAATASIAAATLAAGELLKQRGIEPGVVTADTRHAAAAFH